Protein AF-A0A9D6IC76-F1 (afdb_monomer)

Foldseek 3Di:
DDDDDDDDPPPPPPPPPPPPPDPPVPDPVPDDDDPDDDDDDDDWDPPDPDDDPDDDDTSVVCPPHDDDDDDDDDD

Radius of gyration: 28.9 Å; Cα contac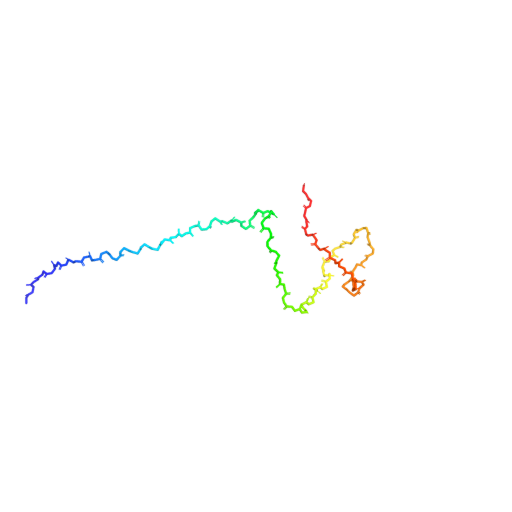ts (8 Å, |Δi|>4): 12; chains: 1; bounding box: 54×27×84 Å

pLDDT: mean 75.44, std 20.43, range [34.94, 97.38]

Secondary structure (DSSP, 8-state):
-----------------------GGG-GGG-------S--PPPP--S----SSSSPP-HHHHTTS----------

Solvent-accessible surface area (backbone atoms only — not comparable to full-atom values): 5981 Å² total; per-residue (Å²): 132,93,86,85,93,82,88,78,88,77,78,78,79,78,76,75,79,78,75,80,72,73,83,67,88,73,50,84,89,67,72,75,83,82,81,78,89,74,87,79,74,81,77,71,81,69,94,71,89,75,70,78,102,49,77,88,77,49,58,79,80,44,64,96,57,93,81,86,88,82,90,83,82,91,131

Structure (mmCIF, N/CA/C/O backbone):
data_AF-A0A9D6IC76-F1
#
_entry.id   AF-A0A9D6IC76-F1
#
loop_
_atom_site.group_PDB
_atom_site.id
_atom_site.type_symbol
_atom_site.label_atom_id
_atom_site.label_alt_id
_atom_site.label_comp_id
_atom_site.label_asym_id
_atom_site.label_entity_id
_atom_site.label_seq_id
_atom_site.pdbx_PDB_ins_code
_atom_site.Cartn_x
_atom_site.Cartn_y
_atom_site.Cartn_z
_atom_site.occupancy
_atom_site.B_iso_or_equiv
_atom_site.auth_seq_id
_atom_site.auth_comp_id
_atom_site.auth_asym_id
_atom_site.auth_atom_id
_atom_site.pdbx_PDB_model_num
ATOM 1 N N . MET A 1 1 ? -40.472 -9.163 -72.516 1.00 34.94 1 MET A N 1
ATOM 2 C CA . MET A 1 1 ? -39.162 -9.437 -73.147 1.00 34.94 1 MET A CA 1
ATOM 3 C C . MET A 1 1 ? -38.189 -8.332 -72.733 1.00 34.94 1 MET A C 1
ATOM 5 O O . MET A 1 1 ? -38.501 -7.190 -73.011 1.00 34.94 1 MET A 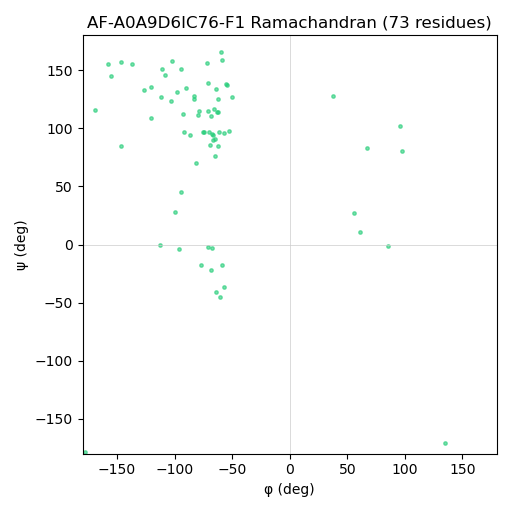O 1
ATOM 9 N N . ILE A 1 2 ? -37.124 -8.677 -71.980 1.00 40.62 2 ILE A N 1
ATOM 10 C CA . ILE A 1 2 ? -35.692 -8.320 -72.202 1.00 40.62 2 ILE A CA 1
ATOM 11 C C . ILE A 1 2 ? -35.402 -6.887 -72.748 1.00 40.62 2 ILE A C 1
ATOM 13 O O . ILE A 1 2 ? -35.911 -6.577 -73.812 1.00 40.62 2 ILE A O 1
ATOM 17 N N . ARG A 1 3 ? -34.546 -5.983 -72.219 1.00 45.44 3 ARG A N 1
ATOM 18 C CA . ARG A 1 3 ? -33.344 -5.976 -71.333 1.00 45.44 3 ARG A CA 1
ATOM 19 C C . ARG A 1 3 ? -32.885 -4.503 -71.091 1.00 45.44 3 ARG A C 1
ATOM 21 O O . ARG A 1 3 ? -33.460 -3.612 -71.698 1.00 45.44 3 ARG A O 1
ATOM 28 N N . PHE A 1 4 ? -31.780 -4.333 -70.335 1.00 45.94 4 PHE A N 1
ATOM 29 C CA . PHE A 1 4 ? -30.879 -3.160 -70.133 1.00 45.94 4 PHE A CA 1
ATOM 30 C C . PHE A 1 4 ? -31.210 -2.314 -68.888 1.00 45.94 4 PHE A C 1
ATOM 32 O O . PHE A 1 4 ? -32.215 -1.625 -68.873 1.00 45.94 4 PHE A O 1
ATOM 39 N N . LEU A 1 5 ? -30.524 -2.386 -67.736 1.00 49.59 5 LEU A N 1
ATOM 40 C CA . LEU A 1 5 ? -29.093 -2.466 -67.373 1.00 49.59 5 LEU A CA 1
ATOM 41 C C . LEU A 1 5 ? -28.287 -1.195 -67.709 1.00 49.59 5 LEU A C 1
ATOM 43 O O . LEU A 1 5 ? -27.625 -1.137 -68.735 1.00 49.59 5 LEU A O 1
ATOM 47 N N . ALA A 1 6 ? -28.344 -0.208 -66.810 1.00 48.47 6 ALA A N 1
ATOM 48 C CA . ALA A 1 6 ? -27.338 0.833 -66.548 1.00 48.47 6 ALA A CA 1
ATOM 49 C C . ALA A 1 6 ? -27.798 1.527 -65.248 1.00 48.47 6 ALA A C 1
ATOM 51 O O . ALA A 1 6 ? -28.925 1.990 -65.168 1.00 48.47 6 ALA A O 1
ATOM 52 N N . GLY A 1 7 ? -27.084 1.486 -64.129 1.00 49.66 7 GLY A N 1
ATOM 53 C CA . GLY A 1 7 ? -25.704 1.921 -64.009 1.00 49.66 7 GLY A CA 1
ATOM 54 C C . GLY A 1 7 ? -25.711 3.339 -63.444 1.00 49.66 7 GLY A C 1
ATOM 55 O O . GLY A 1 7 ? -25.579 4.293 -64.197 1.00 49.66 7 GLY A O 1
ATOM 56 N N . LEU A 1 8 ? -25.875 3.480 -62.127 1.00 50.41 8 LEU A N 1
ATOM 57 C CA . LEU A 1 8 ? -25.410 4.677 -61.433 1.00 50.41 8 LEU A CA 1
ATOM 58 C C . LEU A 1 8 ? -24.953 4.303 -60.024 1.00 50.41 8 LEU A C 1
ATOM 60 O O . LEU A 1 8 ? -25.694 4.364 -59.046 1.00 50.41 8 LEU A O 1
ATOM 64 N N . CYS A 1 9 ? -23.694 3.873 -59.966 1.00 42.94 9 CYS A N 1
ATOM 65 C CA . CYS A 1 9 ? -22.875 3.913 -58.769 1.00 42.94 9 CYS A CA 1
ATOM 66 C C . CYS A 1 9 ? -22.820 5.362 -58.278 1.00 42.94 9 CYS A C 1
ATOM 68 O O . CYS A 1 9 ? -21.995 6.143 -58.751 1.00 42.94 9 CYS A O 1
ATOM 70 N N . ILE A 1 10 ? -23.673 5.729 -57.327 1.00 52.75 10 ILE A N 1
ATOM 71 C CA . ILE A 1 10 ? -23.392 6.892 -56.493 1.00 52.75 10 ILE A CA 1
ATOM 72 C C . ILE A 1 10 ? -22.546 6.366 -55.342 1.00 52.75 10 ILE A C 1
ATOM 74 O O . ILE A 1 10 ? -23.043 5.807 -54.367 1.00 52.75 10 ILE A O 1
ATOM 78 N N . PHE A 1 11 ? -21.235 6.485 -55.542 1.00 48.28 11 PHE A N 1
ATOM 79 C CA . PHE A 1 11 ? -20.217 6.368 -54.512 1.00 48.28 11 PHE A CA 1
ATOM 80 C C . PHE A 1 11 ? -20.573 7.325 -53.368 1.00 48.28 11 PHE A C 1
ATOM 82 O O . PHE A 1 11 ? -20.286 8.519 -53.425 1.00 48.28 11 PHE A O 1
ATOM 89 N N . GLY A 1 12 ? -21.212 6.798 -52.325 1.00 45.19 12 GLY A N 1
ATOM 90 C CA . GLY A 1 12 ? -21.238 7.444 -51.023 1.00 45.19 12 GLY A CA 1
ATOM 91 C C . GLY A 1 12 ? -19.816 7.428 -50.484 1.00 45.19 12 GLY A C 1
ATOM 92 O O . GLY A 1 12 ? -19.371 6.421 -49.938 1.00 45.19 12 GLY A O 1
ATOM 93 N N . LEU A 1 13 ? -19.076 8.513 -50.709 1.00 51.09 13 LEU A N 1
ATOM 94 C CA . LEU A 1 13 ? -17.747 8.706 -50.149 1.00 51.09 13 LEU A CA 1
ATOM 95 C C . LEU A 1 13 ? -17.893 8.842 -48.627 1.00 51.09 13 LEU A C 1
ATOM 97 O O . LEU A 1 13 ? -18.104 9.929 -48.094 1.00 51.09 13 LEU A O 1
ATOM 101 N N . ALA A 1 14 ? -17.820 7.710 -47.932 1.00 53.94 14 ALA A N 1
ATOM 102 C CA . ALA A 1 14 ? -17.661 7.645 -46.493 1.00 53.94 14 ALA A CA 1
ATOM 103 C C . ALA A 1 14 ? -16.250 8.134 -46.142 1.00 53.94 14 ALA A C 1
ATOM 105 O O . ALA A 1 14 ? -15.318 7.347 -46.003 1.00 53.94 14 ALA A O 1
ATOM 106 N N . ALA A 1 15 ? -16.080 9.447 -46.004 1.00 52.16 15 ALA A N 1
ATOM 107 C CA . ALA A 1 15 ? -14.923 10.007 -45.322 1.00 52.16 15 ALA A CA 1
ATOM 108 C C . ALA A 1 15 ? -15.182 9.952 -43.809 1.00 52.16 15 ALA A C 1
ATOM 110 O O . ALA A 1 15 ? -15.410 10.970 -43.159 1.00 52.16 15 ALA A O 1
ATOM 111 N N . ALA A 1 16 ? -15.179 8.742 -43.242 1.00 53.22 16 ALA A N 1
ATOM 112 C CA . ALA A 1 16 ? -14.907 8.586 -41.822 1.00 53.22 16 ALA A CA 1
ATOM 113 C C . ALA A 1 16 ? -13.439 8.981 -41.634 1.00 53.22 16 ALA A C 1
ATOM 115 O O . ALA A 1 16 ? -12.531 8.195 -41.901 1.00 53.22 16 ALA A O 1
ATOM 116 N N . SER A 1 17 ? -13.199 10.240 -41.270 1.00 51.09 17 SER A N 1
ATOM 117 C CA . SER A 1 17 ? -11.885 10.696 -40.841 1.00 51.09 17 SER A CA 1
ATOM 118 C C . SER A 1 17 ? -11.513 9.904 -39.594 1.00 51.09 17 SER A C 1
ATOM 120 O O . SER A 1 17 ? -11.952 10.209 -38.485 1.00 51.09 17 SER A O 1
ATOM 122 N N . LEU A 1 18 ? -10.736 8.847 -39.804 1.00 50.66 18 LEU A N 1
ATOM 123 C CA . LEU A 1 18 ? -10.039 8.122 -38.765 1.00 50.66 18 LEU A CA 1
ATOM 124 C C . LEU A 1 18 ? -9.012 9.104 -38.187 1.00 50.66 18 LEU A C 1
ATOM 126 O O . LEU A 1 18 ? -7.903 9.230 -38.704 1.00 50.66 18 LEU A O 1
ATOM 130 N N . SER A 1 19 ? -9.382 9.864 -37.155 1.00 47.59 19 SER A N 1
ATOM 131 C CA . SER A 1 19 ? -8.360 10.492 -36.329 1.00 47.59 19 SER A CA 1
ATOM 132 C C . SER A 1 19 ? -7.695 9.355 -35.566 1.00 47.59 19 SER A C 1
ATOM 134 O O . SER A 1 19 ? -8.219 8.874 -34.561 1.00 47.59 19 SER A O 1
ATOM 136 N N . ALA A 1 20 ? -6.563 8.887 -36.082 1.00 52.62 20 ALA A N 1
ATOM 137 C CA . ALA A 1 20 ? -5.589 8.177 -35.280 1.00 52.62 20 ALA A CA 1
ATOM 138 C C . ALA A 1 20 ? -5.104 9.166 -34.209 1.00 52.62 20 ALA A C 1
ATOM 140 O O . ALA A 1 20 ? -4.147 9.908 -34.418 1.00 52.62 20 ALA A O 1
ATOM 141 N N . GLY A 1 21 ? -5.846 9.252 -33.103 1.00 46.97 21 GLY A N 1
ATOM 142 C CA . GLY A 1 21 ? -5.343 9.843 -31.876 1.00 46.97 21 GLY A CA 1
ATOM 143 C C . GLY A 1 21 ? -4.173 8.978 -31.445 1.00 46.97 21 GLY A 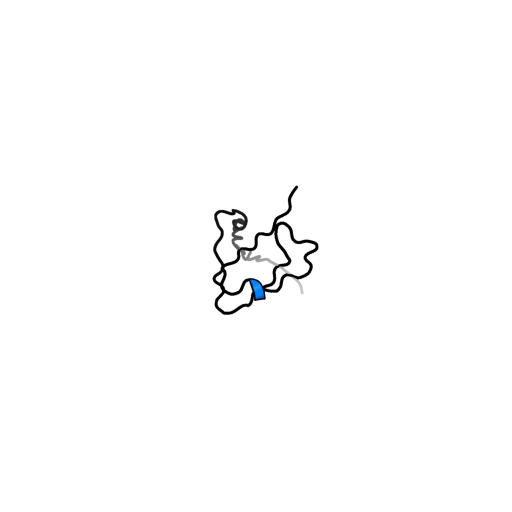C 1
ATOM 144 O O . GLY A 1 21 ? -4.356 7.787 -31.197 1.00 46.97 21 GLY A O 1
ATOM 145 N N . GLY A 1 22 ? -2.973 9.550 -31.471 1.00 52.31 22 GLY A N 1
ATOM 146 C CA . GLY A 1 22 ? -1.793 8.899 -30.928 1.00 52.31 22 GLY A CA 1
ATOM 147 C C . GLY A 1 22 ? -2.066 8.495 -29.483 1.00 52.31 22 GLY A C 1
ATOM 148 O O . GLY A 1 22 ? -2.683 9.245 -28.729 1.00 52.31 22 GLY A O 1
ATOM 149 N N . ASP A 1 23 ? -1.640 7.287 -29.121 1.00 59.78 23 ASP A N 1
ATOM 150 C CA . ASP A 1 23 ? -1.618 6.802 -27.743 1.00 59.78 23 ASP A CA 1
ATOM 151 C C . ASP A 1 23 ? -0.617 7.644 -26.923 1.00 59.78 23 ASP A C 1
ATOM 153 O O . ASP A 1 23 ? 0.486 7.208 -26.590 1.00 59.78 23 ASP A O 1
ATOM 157 N N . ASP A 1 24 ? -1.013 8.868 -26.567 1.00 57.09 24 ASP A N 1
ATOM 158 C CA . ASP A 1 24 ? -0.287 9.769 -25.658 1.00 57.09 24 ASP A CA 1
ATOM 159 C C . ASP A 1 24 ? -0.341 9.275 -24.197 1.00 57.09 24 ASP A C 1
ATOM 161 O O . ASP A 1 24 ? 0.254 9.862 -23.292 1.00 57.09 24 ASP A O 1
ATOM 165 N N . ALA A 1 25 ? -1.042 8.165 -23.948 1.00 56.03 25 ALA A N 1
ATOM 166 C CA . ALA A 1 25 ? -1.287 7.579 -22.632 1.00 56.03 25 ALA A CA 1
ATOM 167 C C . ALA A 1 25 ? -0.030 7.012 -21.939 1.00 56.03 25 ALA A C 1
ATOM 169 O O . ALA A 1 25 ? -0.127 6.519 -20.815 1.00 56.03 25 ALA A O 1
ATOM 170 N N . LYS A 1 26 ? 1.140 7.043 -22.591 1.00 59.06 26 LYS A N 1
ATOM 171 C CA . LYS A 1 26 ? 2.384 6.441 -22.081 1.00 59.06 26 LYS A CA 1
ATOM 172 C C . LYS A 1 26 ? 3.486 7.432 -21.708 1.00 59.06 26 LYS A C 1
ATOM 174 O O . LYS A 1 26 ? 4.532 6.976 -21.251 1.00 59.06 26 LYS A O 1
ATOM 179 N N . ASP A 1 27 ? 3.291 8.746 -21.856 1.00 69.69 27 ASP A N 1
ATOM 180 C CA . ASP A 1 27 ? 4.246 9.705 -21.282 1.00 69.69 27 ASP A CA 1
ATOM 181 C C . ASP A 1 27 ? 3.981 9.841 -19.769 1.00 69.69 27 ASP A C 1
ATOM 183 O O . ASP A 1 27 ? 2.923 10.349 -19.381 1.00 69.69 27 ASP A O 1
ATOM 187 N N . PRO A 1 28 ? 4.915 9.431 -18.887 1.00 65.19 28 PRO A N 1
ATOM 188 C CA . PRO A 1 28 ? 4.751 9.570 -17.439 1.00 65.19 28 PRO A CA 1
ATOM 189 C C . PRO A 1 28 ? 4.553 11.025 -16.984 1.00 65.19 28 PRO A C 1
ATOM 191 O O . PRO A 1 28 ? 4.061 11.256 -15.879 1.00 65.19 28 PRO A O 1
ATOM 194 N N . LYS A 1 29 ? 4.900 12.018 -17.813 1.00 71.25 29 LYS A N 1
ATOM 195 C CA . LYS A 1 29 ? 4.665 13.442 -17.526 1.00 71.25 29 LYS A CA 1
ATOM 196 C C . LYS A 1 29 ? 3.217 13.880 -17.747 1.00 71.25 29 LYS A C 1
ATOM 198 O O . LYS A 1 29 ? 2.835 14.925 -17.229 1.00 71.25 29 LYS A O 1
ATOM 203 N N . ASN A 1 30 ? 2.417 13.103 -18.477 1.00 74.31 30 ASN A N 1
ATOM 204 C CA . ASN A 1 30 ? 1.026 13.428 -18.801 1.00 74.31 30 ASN A CA 1
ATOM 205 C C . ASN A 1 30 ? 0.015 12.693 -17.898 1.00 74.31 30 ASN A C 1
ATOM 207 O O . ASN A 1 30 ? -1.117 12.410 -18.297 1.00 74.31 30 ASN A O 1
ATOM 211 N N . TRP A 1 31 ? 0.411 12.355 -16.666 1.00 70.62 31 TRP A N 1
ATOM 212 C CA . TRP A 1 31 ? -0.500 11.731 -15.711 1.00 70.62 31 TRP A CA 1
ATOM 213 C C . TRP A 1 31 ? -1.581 1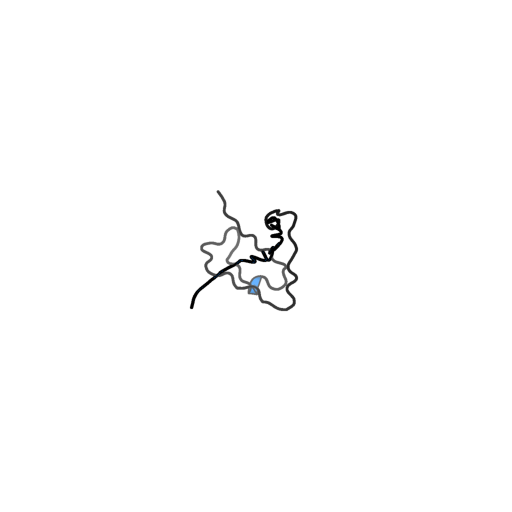2.724 -15.275 1.00 70.62 31 TRP A C 1
ATOM 215 O O . TRP A 1 31 ? -1.317 13.688 -14.555 1.00 70.62 31 TRP A O 1
ATOM 225 N N . THR A 1 32 ? -2.820 12.471 -15.694 1.00 78.88 32 THR A N 1
ATOM 226 C CA . THR A 1 32 ? -3.987 13.190 -15.184 1.00 78.88 32 THR A CA 1
ATOM 227 C C . THR A 1 32 ? -4.568 12.406 -14.003 1.00 78.88 32 THR A C 1
ATOM 229 O O . THR A 1 32 ? -5.058 11.289 -14.186 1.00 78.88 32 THR A O 1
ATOM 232 N N . PRO A 1 33 ? -4.504 12.932 -12.764 1.00 77.38 33 PRO A N 1
ATOM 233 C CA . PRO A 1 33 ? -5.041 12.222 -11.613 1.00 77.38 33 PRO A CA 1
ATOM 234 C C . PRO A 1 33 ? -6.550 12.021 -11.772 1.00 77.38 33 PRO A C 1
ATOM 236 O O . PRO A 1 33 ? -7.313 12.977 -11.934 1.00 77.38 33 PRO A O 1
ATOM 239 N N . VAL A 1 34 ? -6.997 10.768 -11.677 1.00 82.94 34 VAL A N 1
ATOM 240 C CA . VAL A 1 34 ? -8.424 10.444 -11.643 1.00 82.94 34 VAL A CA 1
ATOM 241 C C . VAL A 1 34 ? -8.983 10.895 -10.299 1.00 82.94 34 VAL A C 1
ATOM 243 O O . VAL A 1 34 ? -8.624 10.374 -9.243 1.00 82.94 34 VAL A O 1
ATOM 246 N N . ARG A 1 35 ? -9.888 11.876 -10.317 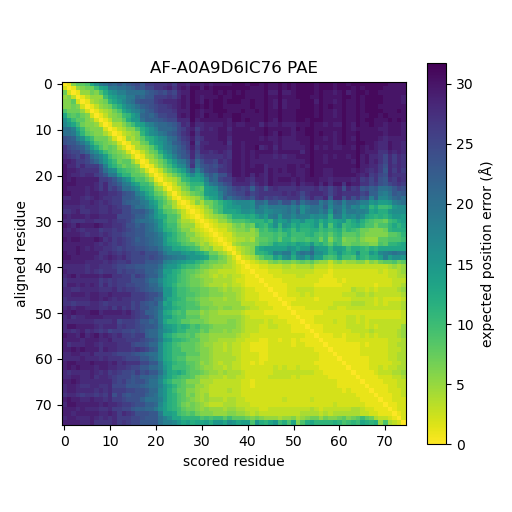1.00 82.69 35 ARG A N 1
ATOM 247 C CA . ARG A 1 35 ? -10.594 12.302 -9.107 1.00 82.69 35 ARG A CA 1
ATOM 248 C C . ARG A 1 35 ? -11.668 11.269 -8.761 1.00 82.69 35 ARG A C 1
ATOM 250 O O . ARG A 1 35 ? -12.779 11.330 -9.288 1.00 82.69 35 ARG A O 1
ATOM 257 N N . ILE A 1 36 ? -11.352 10.357 -7.846 1.00 78.94 36 ILE A N 1
ATOM 258 C CA . ILE A 1 36 ? -12.334 9.441 -7.257 1.00 78.94 36 ILE A CA 1
ATOM 259 C C . ILE A 1 36 ? -13.324 10.273 -6.426 1.00 78.94 36 ILE A C 1
ATOM 261 O O . ILE A 1 36 ? -12.939 10.951 -5.472 1.00 78.94 36 ILE A O 1
ATOM 265 N N . ARG A 1 37 ? -14.604 10.280 -6.812 1.00 76.25 37 ARG A N 1
ATOM 266 C CA . ARG A 1 37 ? -15.673 10.950 -6.056 1.00 76.25 37 ARG A CA 1
ATOM 267 C C . ARG A 1 37 ? -16.294 9.942 -5.082 1.00 76.25 37 ARG A C 1
ATOM 269 O O . ARG A 1 37 ? -17.162 9.183 -5.490 1.00 76.25 37 ARG A O 1
ATOM 276 N N . GLY A 1 38 ? -15.868 9.933 -3.816 1.00 72.19 38 GLY A N 1
ATOM 277 C CA . GLY A 1 38 ? -16.514 9.142 -2.753 1.00 72.19 38 GLY A CA 1
ATOM 278 C C . GLY A 1 38 ? -15.565 8.360 -1.836 1.00 72.19 38 GLY A C 1
ATOM 279 O O . GLY A 1 38 ? -14.354 8.548 -1.875 1.00 72.19 38 GLY A O 1
ATOM 280 N N . GLY A 1 39 ? -16.154 7.496 -0.998 1.00 74.62 39 GLY A N 1
ATOM 281 C CA . GLY A 1 39 ? -15.500 6.671 0.028 1.00 74.62 39 GLY A CA 1
ATOM 282 C C . GLY A 1 39 ? -15.151 5.260 -0.440 1.00 74.62 39 GLY A C 1
ATOM 283 O O . GLY A 1 39 ? -15.445 4.298 0.261 1.00 74.62 39 GLY A O 1
ATOM 284 N N . GLN A 1 40 ? -14.575 5.130 -1.637 1.00 83.56 40 GLN A N 1
ATOM 285 C CA . GLN A 1 40 ? -14.060 3.839 -2.083 1.00 83.56 40 GLN A CA 1
ATOM 286 C C . GLN A 1 40 ? -12.927 3.422 -1.143 1.00 83.56 40 GLN A C 1
ATOM 288 O O . GLN A 1 40 ? -11.901 4.099 -1.053 1.00 83.56 40 GLN A O 1
ATOM 293 N N . GLU A 1 41 ? -13.150 2.343 -0.400 1.00 89.00 41 GLU A N 1
ATOM 294 C CA . GLU A 1 41 ? -12.152 1.834 0.527 1.00 89.00 41 GLU A CA 1
ATOM 295 C C . GLU A 1 41 ? -10.995 1.205 -0.246 1.00 89.00 41 GLU A C 1
ATOM 297 O O . GLU A 1 41 ? -11.188 0.532 -1.261 1.00 89.00 41 GLU A O 1
ATOM 302 N N . ALA A 1 42 ? -9.776 1.455 0.231 1.00 91.12 42 ALA A N 1
ATOM 303 C CA . ALA A 1 42 ? -8.609 0.751 -0.266 1.00 91.12 42 ALA A CA 1
ATOM 304 C C . ALA A 1 42 ? -8.745 -0.744 0.084 1.00 91.12 42 ALA A C 1
ATOM 306 O O . ALA A 1 42 ? -9.092 -1.049 1.231 1.00 91.12 42 ALA A O 1
ATOM 307 N N . PRO A 1 43 ? -8.482 -1.660 -0.865 1.00 93.75 43 PRO A N 1
ATOM 308 C CA . PRO A 1 43 ? -8.433 -3.091 -0.581 1.00 93.75 43 PRO A CA 1
ATOM 309 C C . PRO A 1 43 ? -7.376 -3.428 0.473 1.00 93.75 43 PRO A C 1
ATOM 311 O O . PRO A 1 43 ? -6.420 -2.673 0.670 1.00 93.75 43 PRO A O 1
ATOM 314 N N . GLU A 1 44 ? -7.531 -4.578 1.124 1.00 96.88 44 GLU A N 1
ATOM 315 C CA . GLU A 1 44 ? -6.502 -5.096 2.023 1.00 96.88 44 GLU A CA 1
ATOM 316 C C . GLU A 1 44 ? -5.283 -5.606 1.238 1.00 96.88 44 GLU A C 1
ATOM 318 O O . GLU A 1 44 ? -5.373 -5.937 0.052 1.00 96.88 44 GLU A O 1
ATOM 323 N N . PHE A 1 45 ? -4.124 -5.646 1.895 1.00 96.06 45 PHE A N 1
ATOM 324 C CA . PHE A 1 45 ? -2.941 -6.290 1.339 1.00 96.06 45 PHE A CA 1
ATOM 325 C C . PHE A 1 45 ? -3.082 -7.815 1.404 1.00 96.06 45 PHE A C 1
ATOM 327 O O . PHE A 1 45 ? -2.792 -8.439 2.425 1.00 96.06 45 PHE A O 1
ATOM 334 N N . GLU A 1 46 ? -3.509 -8.406 0.295 1.00 95.88 46 GLU A N 1
ATOM 335 C CA . GLU A 1 46 ? -3.625 -9.853 0.109 1.00 95.88 46 GLU A CA 1
ATOM 336 C C . GLU A 1 46 ? -2.450 -10.395 -0.728 1.00 95.88 46 GLU A C 1
ATOM 338 O O . GLU A 1 46 ? -1.775 -9.645 -1.433 1.00 95.88 46 GLU A O 1
ATOM 343 N N . ASP A 1 47 ? -2.169 -11.695 -0.605 1.00 95.44 47 ASP A N 1
ATOM 344 C CA . ASP A 1 47 ? -1.169 -12.432 -1.401 1.00 95.44 47 ASP A CA 1
ATOM 345 C C . ASP A 1 47 ? 0.272 -11.876 -1.384 1.00 95.44 47 ASP A C 1
ATOM 347 O O . ASP A 1 47 ? 1.072 -12.099 -2.297 1.00 95.44 47 ASP A O 1
ATOM 351 N N . ILE A 1 48 ? 0.653 -11.187 -0.305 1.00 95.75 48 ILE A N 1
ATOM 352 C CA . ILE A 1 48 ? 2.024 -10.709 -0.112 1.00 95.75 48 ILE A CA 1
ATOM 353 C C . ILE A 1 48 ? 2.910 -11.849 0.392 1.00 95.75 48 ILE A C 1
ATOM 355 O O . ILE A 1 48 ? 2.797 -12.281 1.538 1.00 95.75 48 ILE A O 1
ATOM 359 N N . ALA A 1 49 ? 3.843 -12.296 -0.450 1.00 96.44 49 ALA A N 1
ATOM 360 C CA . ALA A 1 49 ? 4.773 -13.368 -0.097 1.00 96.44 49 ALA A CA 1
ATOM 361 C C . ALA A 1 49 ? 5.715 -12.991 1.063 1.00 96.44 49 ALA A C 1
ATOM 363 O O . ALA A 1 49 ? 5.989 -13.816 1.932 1.00 96.44 49 ALA A O 1
ATOM 364 N N . GLN A 1 50 ? 6.226 -11.754 1.077 1.00 95.38 50 GLN A N 1
ATOM 365 C CA . GLN A 1 50 ? 7.100 -11.255 2.140 1.00 95.38 50 GLN A CA 1
ATOM 366 C C . GLN A 1 50 ? 7.044 -9.731 2.263 1.00 95.38 50 GLN A C 1
ATOM 368 O O . GLN A 1 50 ? 6.972 -9.015 1.264 1.00 95.38 50 GLN A O 1
ATOM 373 N N . TRP A 1 51 ? 7.154 -9.244 3.498 1.00 96.69 51 TRP A N 1
ATOM 374 C CA . TRP A 1 51 ? 7.375 -7.834 3.801 1.00 96.69 51 TRP A CA 1
ATOM 375 C C . TRP A 1 51 ? 8.858 -7.602 4.061 1.00 96.69 51 TRP A C 1
ATOM 377 O O . TRP A 1 51 ? 9.486 -8.322 4.835 1.00 96.69 51 TRP A O 1
ATOM 387 N N . LEU A 1 52 ? 9.417 -6.581 3.423 1.00 96.38 52 LEU A N 1
ATOM 388 C CA . LEU A 1 52 ? 10.784 -6.134 3.664 1.00 96.38 52 LEU A CA 1
ATOM 389 C C . LEU A 1 52 ? 10.739 -4.795 4.405 1.00 96.38 52 LEU A C 1
ATOM 391 O O . LEU A 1 52 ? 9.839 -3.984 4.184 1.00 96.38 52 LEU A O 1
ATOM 395 N N . ASN A 1 53 ? 11.710 -4.559 5.291 1.00 97.12 53 ASN A N 1
ATOM 396 C CA . ASN A 1 53 ? 11.865 -3.321 6.075 1.00 97.12 53 ASN A CA 1
ATOM 397 C C . ASN A 1 53 ? 10.703 -2.968 7.022 1.00 97.12 53 ASN A C 1
ATOM 399 O O . ASN A 1 53 ? 10.659 -1.863 7.560 1.00 97.12 53 ASN A O 1
ATOM 403 N N . SER A 1 54 ? 9.762 -3.884 7.242 1.00 95.81 54 SER A N 1
ATOM 404 C CA . SER A 1 54 ? 8.659 -3.696 8.182 1.00 95.81 54 SER A CA 1
ATOM 405 C C . SER A 1 54 ? 8.081 -5.041 8.626 1.00 95.81 54 SER A C 1
ATOM 407 O O . SER A 1 54 ? 8.194 -6.029 7.898 1.00 95.81 54 SER A O 1
ATOM 409 N N . PRO A 1 55 ? 7.446 -5.096 9.808 1.00 95.69 55 PRO A N 1
ATOM 410 C CA . PRO A 1 55 ? 6.438 -6.111 10.090 1.00 95.69 55 PRO A CA 1
ATOM 411 C C . PRO A 1 55 ? 5.270 -6.013 9.094 1.00 95.69 55 PRO A C 1
ATOM 413 O O . PRO A 1 55 ? 5.102 -4.992 8.430 1.00 95.69 55 PRO A O 1
ATOM 416 N N . THR A 1 56 ? 4.419 -7.038 9.042 1.00 96.12 56 THR A N 1
ATOM 417 C CA . THR A 1 56 ? 3.214 -7.059 8.197 1.00 96.12 56 THR A CA 1
ATOM 418 C C . THR A 1 56 ? 2.365 -5.796 8.370 1.00 96.12 56 THR A C 1
ATOM 420 O O . THR A 1 56 ? 1.974 -5.448 9.488 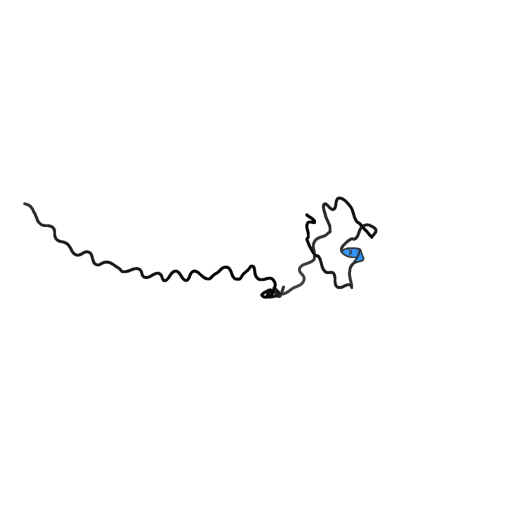1.00 96.12 56 THR A O 1
ATOM 423 N N . LEU A 1 57 ? 2.045 -5.130 7.258 1.00 96.88 57 LEU A N 1
ATOM 424 C CA . LEU A 1 57 ? 1.151 -3.973 7.239 1.00 96.88 57 LEU A CA 1
ATOM 425 C C . LEU A 1 57 ? -0.285 -4.400 6.917 1.00 96.88 57 LEU A C 1
ATOM 427 O O . LEU A 1 57 ? -0.510 -5.377 6.213 1.00 96.88 57 LEU A O 1
ATOM 431 N N . THR A 1 58 ? -1.253 -3.642 7.434 1.00 96.94 58 THR A N 1
ATOM 432 C CA . THR A 1 58 ? -2.690 -3.816 7.162 1.00 96.94 58 THR A CA 1
ATOM 433 C C . THR A 1 58 ? -3.343 -2.460 6.937 1.00 96.94 58 THR A C 1
ATOM 435 O O . THR A 1 58 ? -2.881 -1.451 7.492 1.00 96.94 58 THR A O 1
ATOM 438 N N . MET A 1 59 ? -4.456 -2.412 6.204 1.00 96.56 59 MET A N 1
ATOM 439 C CA . MET A 1 59 ? -5.218 -1.170 6.016 1.00 96.56 59 MET A CA 1
ATOM 440 C C . MET A 1 59 ? -5.651 -0.553 7.346 1.00 96.56 59 MET A C 1
ATOM 442 O O . MET A 1 59 ? -5.608 0.669 7.512 1.00 96.56 59 MET A O 1
ATOM 446 N N . LYS A 1 60 ? -6.011 -1.385 8.332 1.00 96.50 60 LYS A N 1
ATOM 447 C CA . LYS A 1 60 ? -6.390 -0.932 9.678 1.00 96.50 60 LYS A CA 1
ATOM 448 C C . LYS A 1 60 ? -5.255 -0.182 10.378 1.00 96.50 60 LYS A C 1
ATOM 450 O O . LYS A 1 60 ? -5.500 0.876 10.954 1.00 96.50 60 LYS A O 1
ATOM 455 N N . ALA A 1 61 ? -4.031 -0.705 10.320 1.00 97.38 61 ALA A N 1
ATOM 456 C CA . ALA A 1 61 ? -2.868 -0.085 10.960 1.00 97.38 61 ALA A CA 1
ATOM 457 C C . ALA A 1 61 ? -2.454 1.244 10.300 1.00 97.38 61 ALA A C 1
ATOM 459 O O . ALA A 1 61 ? -1.797 2.074 10.928 1.00 97.38 61 ALA A O 1
ATOM 460 N N . LEU A 1 62 ? -2.844 1.451 9.040 1.00 96.56 62 LEU A N 1
ATOM 461 C CA . LEU A 1 62 ? -2.489 2.628 8.250 1.00 96.56 62 LEU A CA 1
ATOM 462 C C . LEU A 1 62 ? -3.560 3.731 8.258 1.00 96.56 62 LEU A C 1
ATOM 464 O O . LEU A 1 62 ? -3.320 4.813 7.717 1.00 96.56 62 LEU A O 1
ATOM 468 N N . LYS A 1 63 ? -4.724 3.509 8.887 1.00 95.75 63 LYS A N 1
ATOM 469 C CA . LYS A 1 63 ? -5.773 4.537 8.999 1.00 95.75 63 LYS A CA 1
ATOM 470 C C . LYS A 1 63 ? -5.219 5.820 9.639 1.00 95.75 63 LYS A C 1
ATOM 472 O O . LYS A 1 63 ? -4.458 5.787 10.602 1.00 95.75 63 LYS A O 1
ATOM 477 N N . GLY A 1 64 ? -5.617 6.966 9.084 1.00 96.00 64 GLY A N 1
ATOM 478 C CA . GLY A 1 64 ? -5.140 8.289 9.506 1.00 96.00 64 GLY A CA 1
ATOM 479 C C . GLY A 1 64 ? -3.824 8.731 8.855 1.00 96.00 64 GLY A C 1
ATOM 480 O O . GLY A 1 64 ? -3.373 9.845 9.114 1.00 96.00 64 GLY A O 1
ATOM 481 N N . LYS A 1 65 ? -3.218 7.902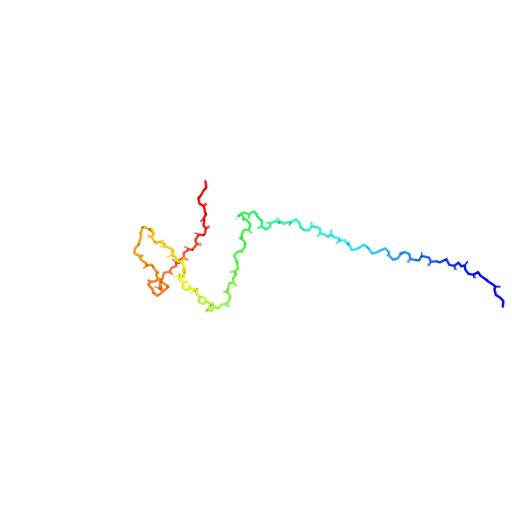 7.996 1.00 96.19 65 LYS A N 1
ATOM 482 C CA . LYS A 1 65 ? -2.041 8.260 7.195 1.00 96.19 65 LYS A CA 1
ATOM 483 C C . LYS A 1 65 ? -2.405 8.364 5.716 1.00 96.19 65 LYS A C 1
ATOM 485 O O . LYS A 1 65 ? -3.294 7.667 5.234 1.00 96.19 65 LYS A O 1
ATOM 490 N N . VAL A 1 66 ? -1.673 9.210 4.995 1.00 94.56 66 VAL A N 1
ATOM 491 C CA . VAL A 1 66 ? -1.630 9.167 3.529 1.00 94.56 66 VAL A CA 1
ATOM 492 C C . VAL A 1 66 ? -0.614 8.099 3.133 1.00 94.56 66 VAL A C 1
ATOM 494 O O . VAL A 1 66 ? 0.525 8.135 3.594 1.00 94.56 66 VAL A O 1
ATOM 497 N N . VAL A 1 67 ? -1.035 7.143 2.309 1.00 95.19 67 VAL A N 1
ATOM 498 C CA . VAL A 1 67 ? -0.224 5.997 1.878 1.00 95.19 67 VAL A CA 1
ATOM 499 C C . VAL A 1 67 ? -0.100 6.027 0.359 1.00 95.19 67 VAL A C 1
ATOM 501 O O . VAL A 1 67 ? -1.090 6.246 -0.336 1.00 95.19 67 VAL A O 1
ATOM 504 N N . VAL A 1 68 ? 1.110 5.799 -0.150 1.00 95.00 68 VAL A N 1
ATOM 505 C CA . VAL A 1 68 ? 1.394 5.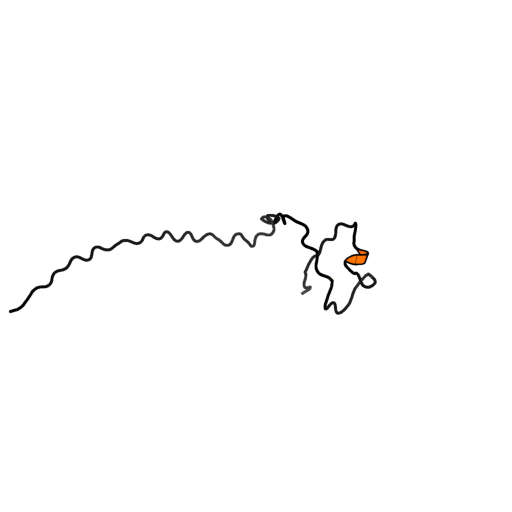688 -1.585 1.00 95.00 68 VAL A CA 1
ATOM 506 C C . VAL A 1 68 ? 1.783 4.248 -1.886 1.00 95.00 68 VAL A C 1
ATOM 508 O O . VAL A 1 68 ? 2.690 3.713 -1.253 1.00 95.00 68 VAL A O 1
ATOM 511 N N . ILE A 1 69 ? 1.109 3.634 -2.858 1.00 94.06 69 ILE A N 1
ATOM 512 C CA . ILE A 1 69 ? 1.444 2.299 -3.356 1.00 94.06 69 ILE A CA 1
ATOM 51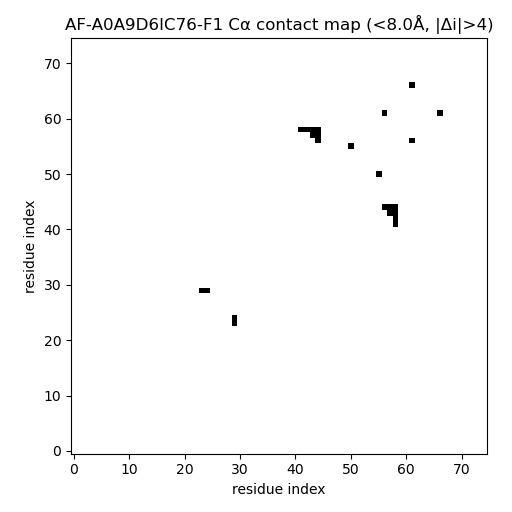3 C C . ILE A 1 69 ? 2.168 2.453 -4.688 1.00 94.06 69 ILE A C 1
ATOM 515 O O . ILE A 1 69 ? 1.642 3.061 -5.619 1.00 94.06 69 ILE A O 1
ATOM 519 N N . HIS A 1 70 ? 3.374 1.901 -4.771 1.00 92.69 70 HIS A N 1
ATOM 520 C CA . HIS A 1 70 ? 4.188 1.908 -5.977 1.00 92.69 70 HIS A CA 1
ATOM 521 C C . HIS A 1 70 ? 4.487 0.467 -6.388 1.00 92.69 70 HIS A C 1
ATOM 523 O O . HIS A 1 70 ? 5.237 -0.235 -5.713 1.00 92.69 70 HIS A O 1
ATOM 529 N N . PHE A 1 71 ? 3.875 0.025 -7.484 1.00 93.19 71 PHE A N 1
ATOM 530 C CA . PHE A 1 71 ? 4.131 -1.290 -8.062 1.00 93.19 71 PHE A CA 1
ATOM 531 C C . PHE A 1 71 ? 5.376 -1.227 -8.943 1.00 93.19 71 PHE A C 1
ATOM 533 O O . PHE A 1 71 ? 5.464 -0.383 -9.833 1.00 93.19 71 PHE A O 1
ATOM 540 N N . MET A 1 72 ? 6.331 -2.123 -8.706 1.00 91.81 72 MET A N 1
ATOM 541 C CA . MET A 1 72 ? 7.580 -2.188 -9.462 1.00 91.81 72 MET A CA 1
ATOM 542 C C . MET A 1 72 ? 8.072 -3.630 -9.599 1.00 91.81 72 MET A C 1
ATOM 544 O O . MET A 1 72 ? 7.763 -4.486 -8.771 1.00 91.81 72 MET A O 1
ATOM 548 N N . ALA A 1 73 ? 8.886 -3.871 -10.622 1.00 93.69 73 ALA A N 1
ATOM 549 C CA . ALA A 1 73 ? 9.685 -5.078 -10.778 1.00 93.69 73 ALA A CA 1
ATOM 550 C C . ALA A 1 73 ? 11.139 -4.653 -10.999 1.00 93.69 73 ALA A C 1
ATOM 552 O O . ALA A 1 73 ? 11.399 -3.727 -11.767 1.00 93.69 73 ALA A O 1
ATOM 553 N N . PHE A 1 74 ? 12.069 -5.276 -10.279 1.00 88.00 74 PHE A N 1
ATOM 554 C CA . PHE A 1 74 ? 13.498 -5.051 -10.482 1.00 88.00 74 PHE A CA 1
ATOM 555 C C . PHE A 1 74 ? 14.003 -6.055 -11.520 1.00 88.00 74 PHE A C 1
ATOM 557 O O . PHE A 1 74 ? 13.638 -7.230 -11.441 1.00 88.00 74 PHE A O 1
ATOM 564 N N . GLY A 1 75 ? 14.799 -5.588 -12.482 1.00 70.94 75 GLY A N 1
ATOM 565 C CA . GLY A 1 75 ? 15.350 -6.374 -13.586 1.00 70.94 75 GLY A CA 1
ATOM 566 C C . GLY A 1 75 ? 16.765 -5.940 -13.914 1.00 70.94 75 GLY A C 1
ATOM 567 O O . GLY A 1 75 ? 17.034 -4.723 -13.792 1.00 70.94 75 GLY A O 1
#

Sequence (75 aa):
MIRFLAGLCIFGLAAASLSAGGDDAKDPKNWTPVRIRGGQEAPEFEDIAQWLNSPTLTMKALKGKVVVIHFMAFG

Mean predicted aligned error: 15.9 Å